Protein AF-A0A961AMQ2-F1 (afdb_monomer)

Secondary structure (DSSP, 8-state):
--THHHHHHHHHHHHHHHSGGGSTTHHHHHHHHHHHHHHTT-----S--H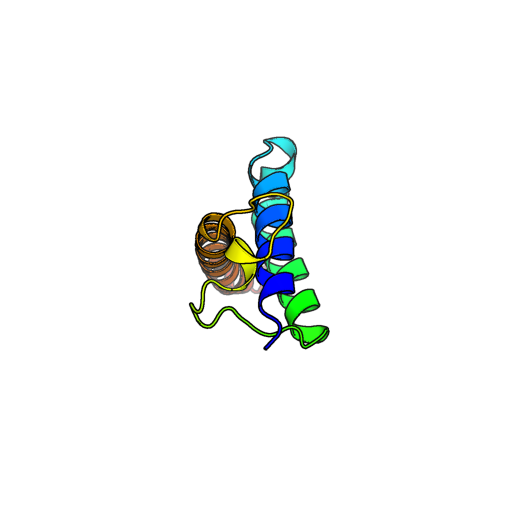HHHT-TT---THHHHHHHHHHHHHHHHHHHHHHHHTT--

pLDDT: mean 85.67, std 14.18, range [43.88, 95.25]

Foldseek 3Di:
DQALLLLVLLVVLVVQCVDPVSVVCSLVSLVVSVVVCVVVVSDHDPPPCVNQVPDPVNRDCVSSVVSVVSNVVSVVCVVVVVVVVVPPD

Mean predicted aligned error: 6.28 Å

Radius of gyration: 14.61 Å; Cα contacts (8 Å, |Δi|>4): 74; chains: 1; bounding box: 39×25×38 Å

Structure (mmCIF, N/CA/C/O backbone):
data_AF-A0A961AMQ2-F1
#
_entry.id   AF-A0A961AMQ2-F1
#
loop_
_atom_site.group_PDB
_atom_site.id
_atom_site.type_symbol
_atom_site.label_atom_id
_atom_site.label_alt_id
_atom_site.label_comp_id
_atom_site.label_asym_id
_atom_site.label_entity_id
_atom_site.label_seq_id
_atom_site.pdbx_PDB_ins_code
_atom_site.Cartn_x
_atom_site.Cartn_y
_atom_site.Cartn_z
_atom_site.occupancy
_atom_site.B_iso_or_equiv
_atom_site.auth_seq_id
_atom_site.auth_comp_id
_atom_site.auth_asym_id
_atom_site.auth_atom_id
_atom_site.pdbx_PDB_model_num
ATOM 1 N N . LYS A 1 1 ? 3.219 -11.017 -14.856 1.00 51.25 1 LYS A N 1
ATOM 2 C CA . LYS A 1 1 ? 2.622 -11.170 -13.501 1.00 51.25 1 LYS A CA 1
ATOM 3 C C . LYS A 1 1 ? 2.335 -9.765 -12.979 1.00 51.25 1 LYS A C 1
ATOM 5 O O . LYS A 1 1 ? 3.251 -8.961 -12.931 1.00 51.25 1 LYS A O 1
ATOM 10 N N . ASN A 1 2 ? 1.075 -9.433 -12.702 1.00 58.12 2 ASN A N 1
ATOM 11 C CA . ASN A 1 2 ? 0.572 -8.050 -12.692 1.00 58.12 2 ASN A CA 1
ATOM 12 C C . ASN A 1 2 ? 0.755 -7.327 -11.342 1.00 58.12 2 ASN A C 1
ATOM 14 O O . ASN A 1 2 ? -0.212 -6.952 -10.695 1.00 58.12 2 ASN A O 1
ATOM 18 N N . ALA A 1 3 ? 1.999 -7.087 -10.916 1.00 63.72 3 ALA A N 1
ATOM 19 C CA . ALA A 1 3 ? 2.281 -6.392 -9.649 1.00 63.72 3 ALA A CA 1
ATOM 20 C C . ALA A 1 3 ? 2.161 -4.849 -9.721 1.00 63.72 3 ALA A C 1
ATOM 22 O O . ALA A 1 3 ? 2.246 -4.169 -8.695 1.00 63.72 3 ALA A O 1
ATOM 23 N N . SER A 1 4 ? 1.954 -4.272 -10.910 1.00 74.69 4 SER A N 1
ATOM 24 C CA . SER A 1 4 ? 1.787 -2.820 -11.099 1.00 74.69 4 SER A CA 1
ATOM 25 C C . SER A 1 4 ? 0.518 -2.276 -10.432 1.00 74.69 4 SER A C 1
ATOM 27 O O . SER A 1 4 ? 0.536 -1.168 -9.894 1.00 74.69 4 SER A O 1
ATOM 29 N N . ALA A 1 5 ? -0.555 -3.070 -10.392 1.00 86.50 5 ALA A N 1
ATOM 30 C CA . ALA A 1 5 ? -1.812 -2.702 -9.746 1.00 86.50 5 ALA A CA 1
ATOM 31 C C . ALA A 1 5 ? -1.667 -2.551 -8.221 1.00 86.50 5 ALA A C 1
ATOM 33 O O . ALA A 1 5 ? -2.191 -1.593 -7.648 1.00 86.50 5 ALA A O 1
ATOM 34 N N . MET A 1 6 ? -0.892 -3.426 -7.566 1.00 90.75 6 MET A N 1
ATOM 35 C CA . MET A 1 6 ? -0.605 -3.301 -6.132 1.00 90.75 6 MET A CA 1
ATOM 36 C C . MET A 1 6 ? 0.233 -2.053 -5.835 1.00 90.75 6 MET A C 1
ATOM 38 O O . MET A 1 6 ? -0.058 -1.342 -4.873 1.00 90.75 6 MET A O 1
ATOM 42 N N . LEU A 1 7 ? 1.228 -1.735 -6.673 1.00 92.00 7 LEU A N 1
ATOM 43 C CA . LEU A 1 7 ? 2.018 -0.510 -6.517 1.00 92.00 7 LEU A CA 1
ATOM 44 C C . LEU A 1 7 ? 1.124 0.736 -6.601 1.00 92.00 7 LEU A C 1
ATOM 46 O O . LEU A 1 7 ? 1.155 1.570 -5.695 1.00 92.00 7 LEU A O 1
ATOM 50 N N . PHE A 1 8 ? 0.269 0.824 -7.622 1.00 91.56 8 PHE A N 1
ATOM 51 C CA . PHE A 1 8 ? -0.654 1.948 -7.790 1.00 91.56 8 PHE A CA 1
ATOM 52 C C . PHE A 1 8 ? -1.651 2.068 -6.628 1.00 91.56 8 PHE A C 1
ATOM 54 O O . PHE A 1 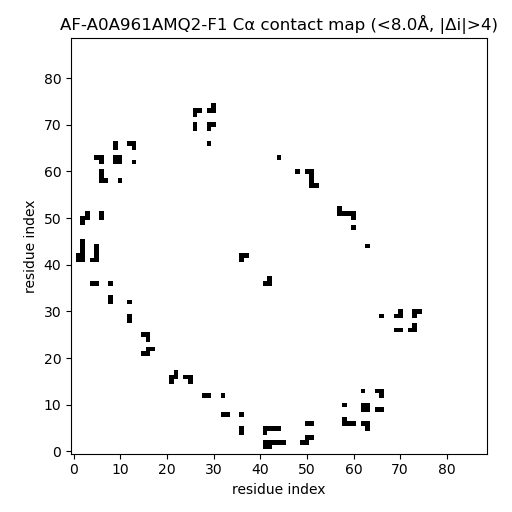8 ? -1.803 3.141 -6.037 1.00 91.56 8 PHE A O 1
ATOM 61 N N . THR A 1 9 ? -2.282 0.957 -6.247 1.00 93.00 9 THR A N 1
ATOM 62 C CA . THR A 1 9 ? -3.243 0.905 -5.136 1.00 93.00 9 THR A CA 1
ATOM 63 C C . THR A 1 9 ? -2.582 1.309 -3.820 1.00 93.00 9 THR A C 1
ATOM 65 O O . THR A 1 9 ? -3.113 2.144 -3.085 1.00 93.00 9 THR A O 1
ATOM 68 N N . SER A 1 10 ? -1.376 0.801 -3.549 1.00 94.31 10 SER A N 1
ATOM 69 C CA . SER A 1 10 ? -0.605 1.139 -2.350 1.00 94.31 10 SER A CA 1
ATOM 70 C C . SER A 1 10 ? -0.227 2.619 -2.286 1.00 94.31 10 SER A C 1
ATOM 72 O O . SER A 1 10 ? -0.350 3.238 -1.227 1.00 94.31 10 SER A O 1
ATOM 74 N N . ALA A 1 11 ? 0.153 3.217 -3.418 1.00 94.94 11 ALA A N 1
ATOM 75 C CA . ALA A 1 11 ? 0.459 4.637 -3.506 1.00 94.94 11 ALA A CA 1
ATOM 76 C C . ALA A 1 11 ? -0.792 5.491 -3.277 1.00 94.94 11 ALA A C 1
ATOM 78 O O . ALA A 1 11 ? -0.739 6.477 -2.539 1.00 94.94 11 ALA A O 1
ATOM 79 N N . LYS A 1 12 ? -1.940 5.084 -3.833 1.00 94.31 12 LYS A N 1
ATOM 80 C CA . LYS A 1 12 ? -3.207 5.798 -3.643 1.00 94.31 12 LYS A CA 1
ATOM 81 C C . LYS A 1 12 ? -3.689 5.747 -2.194 1.00 94.31 12 LYS A C 1
ATOM 83 O O . LYS A 1 12 ? -4.057 6.777 -1.630 1.00 94.31 12 LYS A O 1
ATOM 88 N N . ILE A 1 13 ? -3.650 4.567 -1.579 1.00 95.12 13 ILE A N 1
ATOM 89 C CA . ILE A 1 13 ? -3.981 4.380 -0.162 1.00 95.12 13 ILE A CA 1
ATOM 90 C C . ILE A 1 13 ? -3.022 5.198 0.703 1.00 95.12 13 ILE A C 1
ATOM 92 O O . ILE A 1 13 ? -3.460 5.949 1.571 1.00 95.12 13 ILE A O 1
ATOM 96 N N . GLY A 1 14 ? -1.719 5.111 0.434 1.00 94.31 14 GLY A N 1
ATOM 97 C CA . GLY A 1 14 ? -0.691 5.865 1.141 1.00 94.31 14 GLY A CA 1
ATOM 98 C C . GLY A 1 14 ? -0.901 7.377 1.071 1.00 94.31 14 GLY A C 1
ATOM 99 O O . GLY A 1 14 ? -0.823 8.043 2.106 1.00 94.31 14 GLY A O 1
ATOM 100 N N . GLN A 1 15 ? -1.239 7.902 -0.110 1.00 92.88 15 GLN A N 1
ATOM 101 C CA . GLN A 1 15 ? -1.587 9.307 -0.320 1.00 92.88 15 GLN A CA 1
ATOM 102 C C . GLN A 1 15 ? -2.754 9.719 0.584 1.00 92.88 15 GLN A C 1
ATOM 104 O O . GLN A 1 15 ? -2.629 10.660 1.362 1.00 92.88 15 GLN A O 1
ATOM 109 N N . LEU A 1 16 ? -3.882 9.008 0.503 1.00 93.81 16 LEU A N 1
ATOM 110 C CA . LEU A 1 16 ? -5.104 9.393 1.211 1.00 93.81 16 LEU A CA 1
ATOM 111 C C . LEU A 1 16 ? -5.009 9.175 2.728 1.00 93.81 16 LEU A C 1
ATOM 113 O O . LEU A 1 16 ? -5.607 9.926 3.493 1.00 93.81 16 LEU A O 1
ATOM 117 N N . ASN A 1 17 ? -4.266 8.163 3.173 1.00 93.81 17 ASN A N 1
ATOM 118 C CA . ASN A 1 17 ? -4.119 7.821 4.590 1.00 93.81 17 ASN A CA 1
ATOM 119 C C . ASN A 1 17 ? -3.130 8.725 5.337 1.00 93.81 17 ASN A C 1
ATOM 121 O O . ASN A 1 17 ? -3.106 8.709 6.565 1.00 93.81 17 ASN A O 1
ATOM 125 N N . THR A 1 18 ? -2.284 9.463 4.617 1.00 91.44 18 THR A N 1
ATOM 126 C CA . THR A 1 18 ? -1.332 10.413 5.221 1.00 91.44 18 THR A CA 1
ATOM 127 C C . THR A 1 18 ? -1.999 11.753 5.537 1.00 91.44 18 THR A C 1
ATOM 129 O O . THR A 1 18 ? -1.508 12.516 6.363 1.00 91.44 18 THR A O 1
ATOM 132 N N . LEU A 1 19 ? -3.138 12.034 4.905 1.00 92.31 19 LEU A N 1
ATOM 133 C CA . LEU A 1 19 ? -3.892 13.256 5.129 1.00 92.31 19 LEU A CA 1
ATOM 134 C C . LEU A 1 19 ? -4.675 13.178 6.454 1.00 92.31 19 LEU A C 1
ATOM 136 O O . LEU A 1 19 ? -5.280 12.138 6.730 1.00 92.31 19 LEU A O 1
ATOM 140 N N . PRO A 1 20 ? -4.741 14.262 7.250 1.00 90.38 20 PRO A N 1
ATOM 141 C CA . PRO A 1 20 ? -5.455 14.264 8.530 1.00 90.38 20 PRO A CA 1
ATOM 142 C C . PRO A 1 20 ? -6.947 13.939 8.370 1.00 90.38 20 PRO A C 1
ATOM 144 O O . PRO A 1 20 ? -7.496 13.163 9.148 1.00 90.38 20 PRO A O 1
ATOM 147 N N . GLN A 1 21 ? -7.585 14.426 7.301 1.00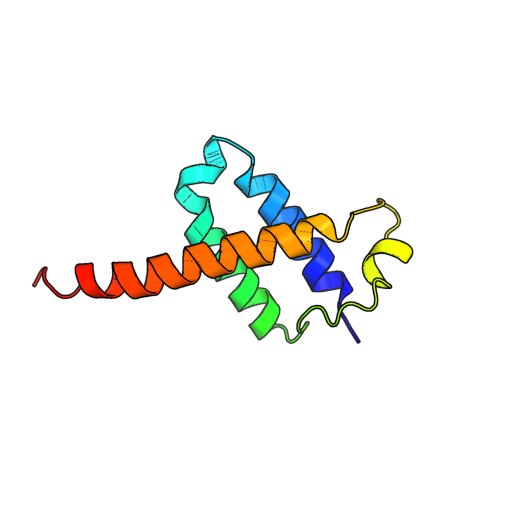 88.75 21 GLN A N 1
ATOM 148 C CA . GLN A 1 21 ? -8.971 14.091 6.957 1.00 88.75 21 GLN A CA 1
ATOM 149 C C . GLN A 1 21 ? -9.176 12.608 6.612 1.00 88.75 21 GLN A C 1
ATOM 151 O O . GLN A 1 21 ? -10.285 12.094 6.702 1.00 88.75 21 GLN A O 1
ATOM 156 N N . GLY A 1 22 ? -8.114 11.910 6.202 1.00 85.88 22 GLY A N 1
ATOM 157 C CA . GLY A 1 22 ? -8.159 10.502 5.831 1.00 85.88 22 GLY A CA 1
ATOM 158 C C . GLY A 1 22 ? -7.926 9.543 6.994 1.00 85.88 22 GLY A C 1
ATOM 159 O O . GLY A 1 22 ? -8.108 8.341 6.804 1.00 85.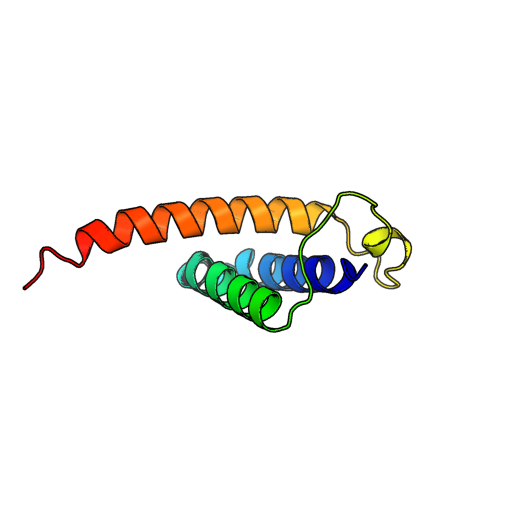88 22 GLY A O 1
ATOM 160 N N . ALA A 1 23 ? -7.543 10.044 8.173 1.00 86.38 23 ALA A N 1
ATOM 161 C CA . ALA A 1 23 ? -7.250 9.220 9.341 1.00 86.38 23 ALA A CA 1
ATOM 162 C C . ALA A 1 23 ? -8.460 8.409 9.856 1.00 86.38 23 ALA A C 1
ATOM 164 O O . ALA A 1 23 ? -8.271 7.221 10.118 1.00 86.38 23 ALA A O 1
ATOM 165 N N . PRO A 1 24 ? -9.693 8.959 9.944 1.00 89.81 24 PRO A N 1
ATOM 166 C CA . PRO A 1 24 ? -10.848 8.204 10.444 1.00 89.81 24 PRO A CA 1
ATOM 167 C C . PRO A 1 24 ? -11.237 7.020 9.551 1.00 89.81 24 PRO A C 1
ATOM 169 O O . PRO A 1 24 ? -11.684 5.984 10.032 1.00 89.81 24 PRO A O 1
ATOM 172 N N . GLU A 1 25 ? -11.048 7.156 8.239 1.00 91.62 25 GLU A N 1
ATOM 173 C CA . GLU A 1 25 ? -11.419 6.132 7.257 1.00 91.62 25 GLU A CA 1
ATOM 174 C C . GLU A 1 25 ? -10.270 5.193 6.892 1.00 91.62 25 GLU A C 1
ATOM 176 O O . GLU A 1 25 ? -10.454 4.291 6.075 1.00 91.62 25 GLU A O 1
ATOM 181 N N . LYS A 1 26 ? -9.080 5.409 7.459 1.00 93.31 26 LYS A N 1
ATOM 182 C CA . LYS A 1 26 ? -7.838 4.744 7.061 1.00 93.31 26 LYS A CA 1
ATOM 183 C C . LYS A 1 26 ? -7.991 3.225 6.970 1.00 93.31 26 LYS A C 1
ATOM 185 O O . LYS A 1 26 ? -7.664 2.631 5.939 1.00 93.31 26 LYS A O 1
ATOM 190 N N . ASP A 1 27 ? -8.494 2.610 8.034 1.00 93.25 27 ASP A N 1
ATOM 191 C CA . ASP A 1 27 ? -8.583 1.154 8.153 1.00 93.25 27 ASP A CA 1
ATOM 192 C C . ASP A 1 27 ? -9.640 0.595 7.192 1.00 93.25 27 ASP A C 1
ATOM 194 O O . ASP A 1 27 ? -9.344 -0.284 6.381 1.00 93.25 27 ASP A O 1
ATOM 198 N N . ARG A 1 28 ? -10.841 1.190 7.189 1.00 93.88 28 ARG A N 1
ATOM 199 C CA . ARG A 1 28 ? -11.935 0.823 6.276 1.00 93.88 28 ARG A CA 1
ATOM 200 C C . ARG A 1 28 ? -11.514 0.936 4.811 1.00 93.88 28 ARG A C 1
ATOM 202 O O . ARG A 1 28 ? -11.780 0.028 4.028 1.00 93.88 28 ARG A O 1
ATOM 209 N N . ARG A 1 29 ? -10.862 2.038 4.433 1.00 95.06 29 ARG A N 1
ATOM 210 C CA . ARG A 1 29 ? -10.392 2.292 3.065 1.00 95.06 29 ARG A CA 1
ATOM 211 C C . ARG A 1 29 ? -9.352 1.269 2.642 1.00 95.06 29 ARG A C 1
ATOM 213 O O . ARG A 1 29 ? -9.444 0.735 1.542 1.00 95.06 29 ARG A O 1
ATOM 220 N N . THR A 1 30 ? -8.387 0.997 3.516 1.00 95.25 30 THR A N 1
ATOM 221 C CA . THR A 1 30 ? -7.314 0.039 3.238 1.00 95.25 30 THR A CA 1
ATOM 222 C C . THR A 1 30 ? -7.888 -1.355 2.993 1.00 95.25 30 THR A C 1
ATOM 224 O O . THR A 1 30 ? -7.574 -1.968 1.978 1.00 95.25 30 THR A O 1
ATOM 227 N N . LEU A 1 31 ? -8.791 -1.819 3.862 1.00 94.69 31 LEU A N 1
ATOM 228 C CA . LEU A 1 31 ? -9.458 -3.114 3.706 1.00 94.69 31 LEU A CA 1
ATOM 229 C C . LEU A 1 31 ? -10.315 -3.169 2.436 1.00 94.69 31 LEU A C 1
ATOM 231 O O . LEU A 1 31 ? -10.212 -4.125 1.673 1.00 94.69 31 LEU A O 1
ATOM 235 N N . ALA A 1 32 ? -11.131 -2.143 2.180 1.00 95.19 32 ALA A N 1
ATOM 236 C CA . ALA A 1 32 ? -12.020 -2.106 1.020 1.00 95.19 32 ALA A CA 1
ATOM 237 C C . ALA A 1 32 ? -11.252 -2.112 -0.310 1.00 95.19 32 ALA A C 1
ATOM 239 O O . ALA A 1 32 ? -11.596 -2.866 -1.215 1.00 95.19 32 ALA A O 1
ATOM 240 N N . MET A 1 33 ? -10.195 -1.305 -0.423 1.00 94.50 33 MET A N 1
ATOM 241 C CA . MET A 1 33 ? -9.407 -1.220 -1.654 1.00 94.50 33 MET A CA 1
ATOM 242 C C . MET A 1 33 ? -8.578 -2.482 -1.908 1.00 94.50 33 MET A C 1
ATOM 244 O O . MET A 1 33 ? -8.466 -2.894 -3.058 1.00 94.50 33 MET A O 1
ATOM 248 N N . VAL A 1 34 ? -8.034 -3.120 -0.864 1.00 93.31 34 VAL A N 1
ATOM 249 C CA . VAL A 1 34 ? -7.331 -4.406 -1.017 1.00 93.31 34 VAL A CA 1
ATOM 250 C C . VAL A 1 34 ? -8.305 -5.503 -1.446 1.00 93.31 34 VAL A C 1
ATOM 252 O O . VAL A 1 34 ? -8.039 -6.184 -2.428 1.00 93.31 34 VAL A O 1
ATOM 25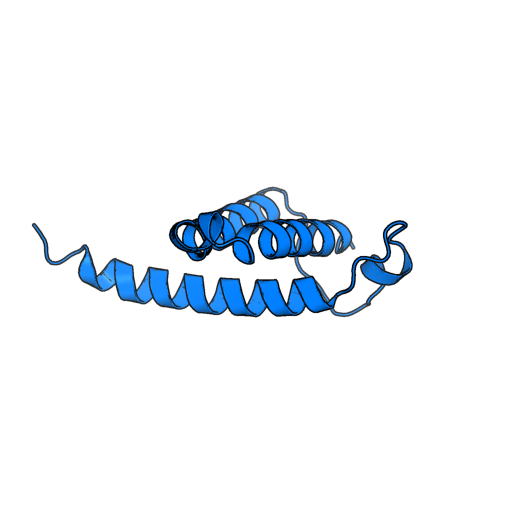5 N N . ARG A 1 35 ? -9.477 -5.607 -0.804 1.00 93.44 35 ARG A N 1
ATOM 256 C CA . ARG A 1 35 ? -10.520 -6.573 -1.198 1.00 93.44 35 ARG A CA 1
ATOM 257 C C . ARG A 1 35 ? -10.962 -6.397 -2.646 1.00 93.44 35 ARG A C 1
ATOM 259 O O . ARG A 1 35 ? -11.132 -7.387 -3.346 1.00 93.44 35 ARG A O 1
ATOM 266 N N . GLN A 1 36 ? -11.136 -5.153 -3.091 1.00 93.69 36 GLN A N 1
ATOM 267 C CA . GLN A 1 36 ? -11.494 -4.867 -4.478 1.00 93.69 36 GLN A CA 1
ATOM 268 C C . GLN A 1 36 ? -10.370 -5.268 -5.444 1.00 93.69 36 GLN A C 1
ATOM 270 O O . GLN A 1 36 ? -10.629 -5.925 -6.445 1.00 93.69 36 GLN A O 1
ATOM 275 N N . MET A 1 37 ? -9.119 -4.926 -5.123 1.00 91.94 37 MET A N 1
ATOM 276 C CA . MET A 1 37 ? -7.949 -5.311 -5.920 1.00 91.94 37 MET A CA 1
ATOM 277 C C . MET A 1 37 ? -7.812 -6.837 -6.044 1.00 91.94 37 MET A C 1
ATOM 279 O O . MET A 1 37 ? -7.490 -7.341 -7.122 1.00 91.94 37 MET A O 1
ATOM 283 N N . ASP A 1 38 ? -8.079 -7.566 -4.960 1.00 90.44 38 ASP A N 1
ATOM 284 C CA . ASP A 1 38 ? -8.076 -9.028 -4.947 1.00 90.44 38 ASP A CA 1
ATOM 285 C C . ASP A 1 38 ? -9.244 -9.603 -5.766 1.00 90.44 38 ASP A C 1
ATOM 287 O O . ASP A 1 38 ? -9.044 -10.545 -6.532 1.00 90.44 38 ASP A O 1
ATOM 291 N N . ALA A 1 39 ? -10.441 -9.012 -5.669 1.00 91.75 39 ALA A N 1
ATOM 292 C CA . ALA A 1 39 ? -11.615 -9.411 -6.451 1.00 91.75 39 ALA A CA 1
ATOM 293 C C . ALA A 1 39 ? -11.418 -9.215 -7.964 1.00 91.75 39 ALA A C 1
ATOM 295 O O . ALA A 1 39 ? -11.906 -10.014 -8.760 1.00 91.75 39 ALA A O 1
ATOM 296 N N . GLU A 1 40 ? -10.667 -8.187 -8.365 1.00 90.38 40 GLU A N 1
ATOM 297 C CA . GLU A 1 40 ? -10.288 -7.944 -9.764 1.00 90.38 40 GLU A CA 1
ATOM 298 C C . GLU A 1 40 ? -9.148 -8.861 -10.249 1.00 90.38 40 GLU A C 1
ATOM 300 O O . GLU A 1 40 ? -8.777 -8.835 -11.423 1.00 90.38 40 GLU A O 1
ATOM 305 N N . GLY A 1 41 ? -8.597 -9.712 -9.375 1.00 86.50 41 GLY A N 1
ATOM 306 C CA . GLY A 1 41 ? -7.615 -10.729 -9.747 1.00 86.50 41 GLY A CA 1
ATOM 307 C C . GLY A 1 41 ? -6.225 -10.173 -10.062 1.00 86.50 41 GLY A C 1
ATOM 308 O O . GLY A 1 41 ? -5.415 -10.856 -10.693 1.00 86.50 41 GLY A O 1
ATOM 309 N N . PHE A 1 42 ? -5.911 -8.951 -9.623 1.00 82.44 42 PHE A N 1
ATOM 310 C CA . PHE A 1 42 ? -4.600 -8.344 -9.868 1.00 82.44 42 PHE A CA 1
ATOM 311 C C . PHE A 1 42 ? -3.454 -9.064 -9.145 1.00 82.44 42 PHE A C 1
ATOM 313 O O . PHE A 1 42 ? -2.318 -9.059 -9.626 1.00 82.44 42 PHE A O 1
ATOM 320 N N . GLY A 1 43 ? -3.756 -9.733 -8.031 1.00 80.25 43 GLY A N 1
ATOM 321 C CA . GLY A 1 43 ? -2.787 -10.473 -7.231 1.00 80.25 43 GLY A CA 1
ATOM 322 C C . GLY A 1 43 ? -1.854 -9.577 -6.407 1.00 80.25 43 GLY A C 1
ATOM 323 O O . GLY A 1 43 ? -1.992 -8.356 -6.351 1.00 80.25 43 GLY A O 1
ATOM 324 N N . GLY A 1 44 ? -0.895 -10.215 -5.731 1.00 84.25 44 GLY A N 1
ATOM 325 C CA . GLY A 1 44 ? 0.020 -9.563 -4.792 1.00 84.25 44 GLY A CA 1
ATOM 326 C C . GLY A 1 44 ? 1.450 -9.370 -5.304 1.00 84.25 44 GLY A C 1
ATOM 327 O O . GLY A 1 44 ? 1.872 -9.941 -6.311 1.00 84.25 44 GLY A O 1
ATOM 328 N N . CYS A 1 45 ? 2.226 -8.575 -4.565 1.00 87.94 45 CYS A N 1
ATOM 329 C CA . CYS A 1 45 ? 3.651 -8.371 -4.808 1.00 87.94 45 CYS A CA 1
ATOM 330 C C . CYS A 1 45 ? 4.449 -9.651 -4.514 1.00 87.94 45 CYS A C 1
ATOM 332 O O . CYS A 1 45 ? 4.333 -10.232 -3.438 1.00 87.94 45 CYS A O 1
ATOM 334 N N . THR A 1 46 ? 5.315 -10.047 -5.450 1.00 87.38 46 THR A N 1
ATOM 335 C CA . THR A 1 46 ? 6.263 -11.166 -5.296 1.00 87.38 46 THR A CA 1
ATOM 336 C C . THR A 1 46 ? 7.721 -10.700 -5.197 1.00 87.38 46 THR A C 1
ATOM 338 O O . THR A 1 46 ? 8.626 -11.480 -5.471 1.00 87.38 46 THR A O 1
ATOM 341 N N . ASN A 1 47 ? 7.955 -9.427 -4.857 1.00 87.38 47 ASN A N 1
ATOM 342 C CA . ASN A 1 47 ? 9.278 -8.817 -4.648 1.00 87.38 47 ASN A CA 1
ATOM 343 C C . ASN A 1 47 ? 10.238 -8.877 -5.854 1.00 87.38 47 ASN A C 1
ATOM 345 O O . ASN A 1 47 ? 11.440 -9.038 -5.679 1.00 87.38 47 ASN A O 1
ATOM 349 N N . GLN A 1 48 ? 9.714 -8.733 -7.075 1.00 88.56 48 GLN A N 1
ATOM 350 C CA . GLN A 1 48 ? 10.530 -8.661 -8.301 1.00 88.56 48 GLN A CA 1
ATOM 351 C C . GLN A 1 48 ? 10.952 -7.228 -8.667 1.00 88.56 48 GLN A C 1
ATOM 353 O O . GLN A 1 48 ? 11.810 -7.038 -9.515 1.00 88.56 48 GLN A O 1
ATOM 358 N N . TYR A 1 49 ? 10.336 -6.211 -8.053 1.00 87.94 49 TYR A N 1
ATOM 359 C CA . TYR A 1 49 ? 10.636 -4.782 -8.255 1.00 87.94 49 TYR A CA 1
ATOM 360 C C . TYR A 1 49 ? 10.460 -4.237 -9.693 1.00 87.94 49 TYR A C 1
ATOM 362 O O . TYR A 1 49 ? 10.681 -3.054 -9.936 1.00 87.94 49 TYR A O 1
ATOM 370 N N . GLU A 1 50 ? 9.942 -5.042 -10.627 1.00 88.00 50 GLU A N 1
ATOM 371 C CA . GLU A 1 50 ? 9.632 -4.633 -12.009 1.00 88.00 50 GLU A CA 1
ATOM 372 C C . GLU A 1 50 ? 8.651 -3.449 -12.083 1.00 88.00 50 GLU A C 1
ATOM 374 O O . GLU A 1 50 ? 8.754 -2.600 -12.966 1.00 88.00 50 GLU A O 1
ATOM 379 N N . CYS A 1 51 ? 7.696 -3.366 -11.149 1.00 89.19 51 CYS A N 1
ATOM 380 C CA . CYS A 1 51 ? 6.676 -2.318 -11.149 1.00 89.19 51 CYS A CA 1
ATOM 381 C C . CYS A 1 51 ? 7.221 -0.923 -10.809 1.00 89.19 51 CYS A C 1
ATOM 383 O O . CYS A 1 51 ? 6.697 0.058 -11.329 1.00 89.19 51 CYS A O 1
ATOM 385 N N . GLU A 1 52 ? 8.256 -0.827 -9.971 1.00 90.19 52 GLU A N 1
ATOM 386 C CA . GLU A 1 52 ? 8.935 0.439 -9.655 1.00 90.19 52 GLU A CA 1
ATOM 387 C C . GLU A 1 52 ? 9.823 0.868 -10.825 1.00 90.19 52 GLU A C 1
ATOM 389 O O . GLU A 1 52 ? 9.734 2.014 -11.260 1.00 90.19 52 GLU A O 1
ATOM 394 N N . ALA A 1 53 ? 10.579 -0.071 -11.406 1.00 88.94 53 ALA A N 1
ATOM 395 C CA . ALA A 1 53 ? 11.451 0.192 -12.552 1.00 88.94 53 ALA A CA 1
ATOM 396 C C . ALA A 1 53 ? 10.684 0.653 -13.806 1.00 88.94 53 ALA A C 1
ATOM 398 O O . ALA A 1 53 ? 11.170 1.494 -14.558 1.00 88.94 53 ALA A O 1
ATOM 399 N N . ALA A 1 54 ? 9.480 0.123 -14.032 1.00 89.62 54 ALA A N 1
ATOM 400 C CA . ALA A 1 54 ? 8.647 0.490 -15.176 1.00 89.62 54 ALA A CA 1
ATOM 401 C C . ALA A 1 54 ? 7.794 1.754 -14.949 1.00 89.62 54 ALA A C 1
ATOM 403 O O . ALA A 1 54 ? 7.140 2.223 -15.882 1.00 89.62 54 ALA A O 1
ATOM 404 N N . CYS A 1 55 ? 7.727 2.291 -13.724 1.00 88.56 55 CYS A N 1
ATOM 405 C CA . CYS A 1 55 ? 6.806 3.378 -13.407 1.00 88.56 55 CYS A CA 1
ATOM 406 C C . CYS A 1 55 ? 7.315 4.726 -13.954 1.00 88.56 55 CYS A C 1
ATOM 408 O O . CYS A 1 55 ? 8.297 5.255 -13.437 1.00 88.56 55 CYS A O 1
ATOM 410 N N . PRO A 1 56 ? 6.601 5.391 -14.885 1.00 90.50 56 PRO A N 1
ATOM 411 C CA . PRO A 1 56 ? 7.024 6.689 -15.431 1.00 90.50 56 PRO A CA 1
ATOM 412 C C . PRO A 1 56 ? 6.918 7.843 -14.421 1.00 90.50 56 PRO A C 1
ATOM 414 O O . PRO A 1 56 ? 7.274 8.978 -14.727 1.00 90.50 56 PRO A O 1
ATOM 417 N N . LYS A 1 57 ? 6.336 7.583 -13.245 1.00 89.12 57 LYS A N 1
ATOM 418 C CA . LYS A 1 57 ? 6.179 8.536 -12.139 1.00 89.12 57 LYS A CA 1
ATOM 419 C C . LYS A 1 57 ? 7.042 8.175 -10.931 1.00 89.12 57 LYS A C 1
ATOM 421 O O . LYS A 1 57 ? 6.828 8.754 -9.872 1.00 89.12 57 LYS A O 1
ATOM 426 N N . GLU A 1 58 ? 7.961 7.219 -11.092 1.00 89.50 58 GLU A N 1
ATOM 427 C CA . GLU A 1 58 ? 8.966 6.853 -10.083 1.00 89.50 58 GLU A CA 1
ATOM 428 C C . GLU A 1 58 ? 8.347 6.531 -8.711 1.00 89.50 58 GLU A C 1
ATOM 430 O O . GLU A 1 58 ? 8.846 6.896 -7.645 1.00 89.50 58 GLU A O 1
ATOM 435 N N . VAL A 1 59 ? 7.196 5.854 -8.728 1.00 91.19 59 VAL A N 1
ATOM 436 C CA . VAL A 1 59 ? 6.514 5.450 -7.499 1.00 91.19 59 VAL A CA 1
ATOM 437 C C . VAL A 1 59 ? 7.298 4.316 -6.854 1.00 91.19 59 VAL A C 1
ATOM 439 O O . VAL A 1 59 ? 7.394 3.222 -7.404 1.00 91.19 59 VAL A O 1
ATOM 442 N N . SER A 1 60 ? 7.803 4.566 -5.649 1.00 91.44 60 SER A N 1
ATOM 443 C CA . SER A 1 60 ? 8.612 3.574 -4.949 1.00 91.44 60 SER A CA 1
ATOM 444 C C . SER A 1 60 ? 7.796 2.435 -4.332 1.00 91.44 60 SER A C 1
ATOM 446 O O . SER A 1 60 ? 6.721 2.651 -3.758 1.00 91.44 60 SER A O 1
ATOM 448 N N . VAL A 1 61 ? 8.370 1.227 -4.319 1.00 91.94 61 VAL A N 1
ATOM 449 C CA . VAL A 1 61 ? 7.838 0.051 -3.599 1.00 91.94 61 VAL A CA 1
ATOM 450 C C . VAL A 1 61 ? 7.660 0.264 -2.094 1.00 91.94 61 VAL A C 1
ATOM 452 O O . VAL A 1 61 ? 6.929 -0.493 -1.452 1.00 91.94 61 VAL A O 1
ATOM 455 N N . ARG A 1 62 ? 8.247 1.316 -1.504 1.00 92.62 62 ARG A N 1
ATOM 456 C CA . ARG A 1 62 ? 8.003 1.698 -0.100 1.00 92.62 62 ARG A CA 1
ATOM 457 C C . ARG A 1 62 ? 6.508 1.831 0.218 1.00 92.62 62 ARG A C 1
ATOM 459 O O . ARG A 1 62 ? 6.096 1.541 1.346 1.00 92.62 62 ARG A O 1
ATOM 466 N N . TRP A 1 63 ? 5.697 2.239 -0.757 1.00 93.75 63 TRP A N 1
ATOM 467 C CA . TRP A 1 63 ? 4.246 2.325 -0.601 1.00 93.75 63 TRP A CA 1
ATOM 46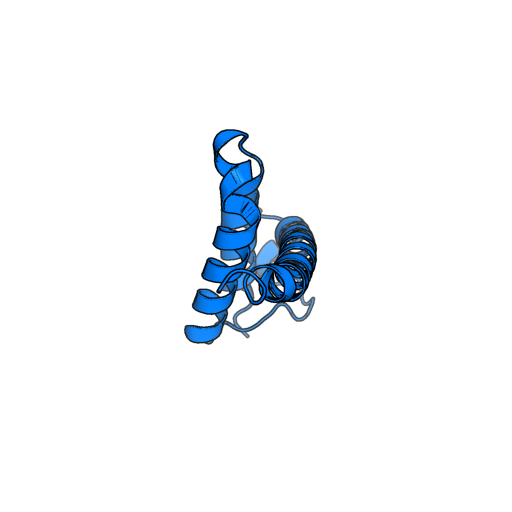8 C C . TRP A 1 63 ? 3.591 0.960 -0.396 1.00 93.75 63 TRP A C 1
ATOM 470 O O . TRP A 1 63 ? 2.701 0.856 0.446 1.00 93.75 63 TRP A O 1
ATOM 480 N N . ILE A 1 64 ? 4.085 -0.095 -1.050 1.00 93.69 64 ILE A N 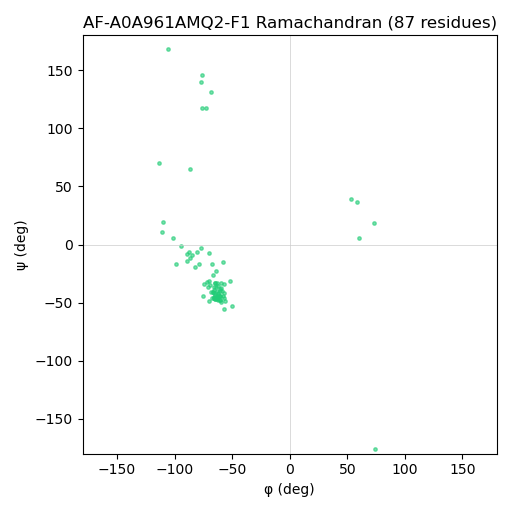1
ATOM 481 C CA . ILE A 1 64 ? 3.6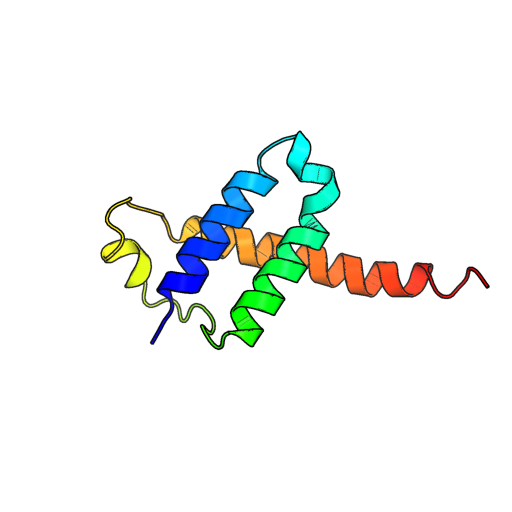11 -1.475 -0.857 1.00 93.69 64 ILE A CA 1
ATOM 482 C C . ILE A 1 64 ? 3.911 -1.931 0.573 1.00 93.69 64 ILE A C 1
ATOM 484 O O . ILE A 1 64 ? 3.033 -2.439 1.267 1.00 93.69 64 ILE A O 1
ATOM 488 N N . THR A 1 65 ? 5.120 -1.668 1.073 1.00 93.31 65 THR A N 1
ATOM 489 C CA . THR A 1 65 ? 5.478 -1.979 2.466 1.00 93.31 65 THR A CA 1
ATOM 490 C C . THR A 1 65 ? 4.584 -1.237 3.459 1.00 93.31 65 THR A C 1
ATOM 492 O O . THR A 1 65 ? 4.165 -1.808 4.470 1.00 93.31 65 THR A O 1
ATOM 495 N N . LYS A 1 66 ? 4.259 0.033 3.183 1.00 94.50 66 LYS A N 1
ATOM 496 C CA . LYS A 1 66 ? 3.325 0.809 4.006 1.00 94.50 66 LYS A CA 1
ATOM 497 C C . LYS A 1 66 ? 1.913 0.217 3.960 1.00 94.50 66 LYS A C 1
ATOM 499 O O . LYS A 1 66 ? 1.306 0.063 5.017 1.00 94.50 66 LYS A O 1
ATOM 504 N N . LEU A 1 67 ? 1.422 -0.131 2.771 1.00 94.88 67 LEU A N 1
ATOM 505 C CA . LEU A 1 67 ? 0.121 -0.768 2.578 1.00 94.88 67 LEU A CA 1
ATOM 506 C C . LEU A 1 67 ? 0.020 -2.062 3.383 1.00 94.88 67 LEU A C 1
ATOM 508 O O . LEU A 1 67 ? -0.938 -2.223 4.125 1.00 94.88 67 LEU A O 1
ATOM 512 N N . ASN A 1 68 ? 1.019 -2.940 3.304 1.00 93.81 68 ASN A N 1
ATOM 513 C CA . ASN A 1 68 ? 1.003 -4.215 4.024 1.00 93.81 68 ASN A CA 1
ATOM 514 C C . ASN A 1 68 ? 0.916 -4.017 5.546 1.00 93.81 68 ASN A C 1
ATOM 516 O O . ASN A 1 68 ? 0.194 -4.744 6.224 1.00 93.81 68 ASN A O 1
ATOM 520 N N . ARG A 1 69 ? 1.605 -3.003 6.088 1.00 94.38 69 ARG A N 1
ATOM 521 C CA . ARG A 1 69 ? 1.517 -2.640 7.515 1.00 94.38 69 ARG A CA 1
ATOM 522 C C . ARG A 1 69 ? 0.146 -2.079 7.883 1.00 94.38 69 ARG A C 1
ATOM 524 O O . ARG A 1 69 ? -0.415 -2.479 8.900 1.00 94.38 69 ARG A O 1
ATOM 531 N N . ASP A 1 70 ? -0.380 -1.162 7.071 1.00 94.56 70 ASP A N 1
ATOM 532 C CA . ASP A 1 70 ? -1.704 -0.572 7.281 1.00 94.56 70 ASP A CA 1
ATOM 533 C C . ASP A 1 70 ? -2.799 -1.651 7.192 1.00 94.56 70 ASP A C 1
ATOM 535 O O . ASP A 1 70 ? -3.684 -1.687 8.040 1.00 94.56 70 ASP A O 1
ATOM 539 N N . TYR A 1 71 ? -2.702 -2.571 6.227 1.00 95.00 71 TYR A N 1
ATOM 540 C CA . TYR A 1 71 ? -3.624 -3.691 6.048 1.00 95.00 71 TYR A CA 1
ATOM 541 C C . TYR A 1 71 ? -3.559 -4.673 7.217 1.00 95.00 71 TYR A C 1
ATOM 543 O O . TYR A 1 71 ? -4.599 -5.017 7.764 1.00 95.00 71 TYR A O 1
ATOM 551 N N . ALA A 1 72 ? -2.363 -5.078 7.658 1.00 94.62 72 ALA A N 1
ATOM 552 C CA . ALA A 1 72 ? -2.219 -5.968 8.809 1.00 94.62 72 ALA A CA 1
ATOM 553 C C . ALA A 1 72 ? -2.809 -5.346 10.085 1.00 94.62 72 ALA A C 1
ATOM 555 O O . ALA A 1 72 ? -3.554 -6.002 10.810 1.00 94.62 72 ALA A O 1
ATOM 556 N N . ALA A 1 73 ? -2.533 -4.062 10.337 1.00 93.38 73 ALA A N 1
ATOM 557 C CA . ALA A 1 73 ? -3.107 -3.349 11.474 1.00 93.38 73 ALA A CA 1
ATOM 558 C C . ALA A 1 73 ? -4.638 -3.240 11.372 1.00 93.38 73 ALA A C 1
ATOM 560 O O . ALA A 1 73 ? -5.329 -3.477 12.362 1.00 93.38 73 ALA A O 1
ATOM 561 N N . ALA A 1 74 ? -5.165 -2.910 10.191 1.00 93.88 74 ALA A N 1
ATOM 562 C CA . ALA A 1 74 ? -6.600 -2.803 9.950 1.00 93.88 74 ALA A CA 1
ATOM 563 C C . ALA A 1 74 ? -7.309 -4.160 10.072 1.00 93.88 74 ALA A C 1
ATOM 565 O O . ALA A 1 74 ? -8.35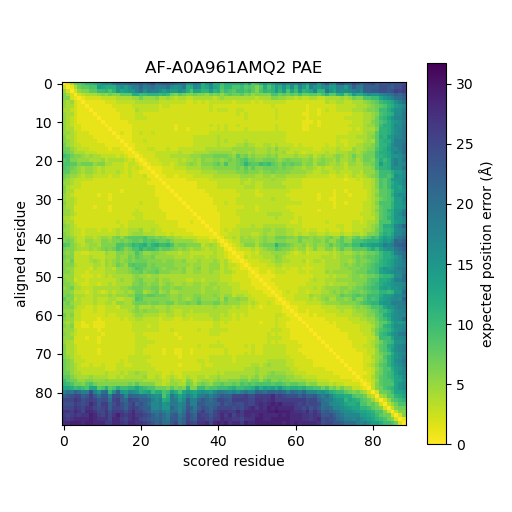9 -4.232 10.697 1.00 93.88 74 ALA A O 1
ATOM 566 N N . ALA A 1 75 ? -6.717 -5.238 9.554 1.00 93.69 75 ALA A N 1
ATOM 567 C CA . ALA A 1 75 ? -7.257 -6.593 9.646 1.00 93.69 75 ALA A CA 1
ATOM 568 C C . ALA A 1 75 ? -7.301 -7.082 11.100 1.00 93.69 75 ALA A C 1
ATOM 570 O O . ALA A 1 75 ? -8.319 -7.602 11.549 1.00 93.69 75 ALA A O 1
ATOM 571 N N . VAL A 1 76 ? -6.237 -6.845 11.878 1.00 93.69 76 VAL A N 1
ATOM 572 C CA . VAL A 1 76 ? -6.240 -7.153 13.317 1.00 93.69 76 VAL A CA 1
ATOM 573 C C . VAL A 1 76 ? -7.320 -6.346 14.041 1.00 93.69 76 VAL A C 1
ATOM 575 O O . VAL A 1 76 ? -8.058 -6.902 14.849 1.00 93.69 76 VAL A O 1
ATOM 578 N N . ARG A 1 77 ? -7.457 -5.047 13.745 1.00 89.81 77 ARG A N 1
ATOM 579 C CA . ARG A 1 77 ? -8.502 -4.194 14.338 1.00 89.81 77 ARG A CA 1
ATOM 580 C C . ARG A 1 77 ? -9.910 -4.623 13.943 1.00 89.81 77 ARG A C 1
ATOM 582 O O . ARG A 1 77 ? -10.799 -4.542 14.781 1.00 89.81 77 ARG A O 1
ATOM 589 N N . GLU A 1 78 ? -10.115 -5.075 12.712 1.00 88.62 78 GLU A N 1
ATOM 590 C CA . GLU A 1 78 ? -11.399 -5.595 12.242 1.00 88.62 78 GLU A CA 1
ATOM 591 C C . GLU A 1 78 ? -11.773 -6.877 12.992 1.00 88.62 78 GLU A C 1
ATOM 593 O O . GLU A 1 78 ? -12.876 -6.963 13.522 1.00 88.62 78 GLU A O 1
ATOM 598 N N . VAL A 1 79 ? -10.840 -7.825 13.137 1.00 86.00 79 VAL A N 1
ATOM 599 C CA . VAL A 1 79 ? -11.066 -9.076 13.882 1.00 86.00 79 VAL A CA 1
ATOM 600 C C . VAL A 1 79 ? -11.306 -8.810 15.372 1.00 86.00 79 VAL A C 1
ATOM 602 O O . VAL A 1 79 ? -12.254 -9.334 15.954 1.00 86.00 79 VAL A O 1
ATOM 605 N N . VAL A 1 80 ? -10.488 -7.962 16.000 1.00 82.38 80 VAL A N 1
ATOM 606 C CA . VAL A 1 80 ? -10.635 -7.609 17.425 1.00 82.38 80 VAL A CA 1
ATOM 607 C C . VAL A 1 80 ? -11.893 -6.760 17.667 1.00 82.38 80 VAL A C 1
ATOM 609 O O . VAL A 1 80 ? -12.553 -6.903 18.695 1.00 82.38 80 VAL A O 1
ATOM 612 N N . GLY A 1 81 ? -12.253 -5.885 16.725 1.00 65.25 81 GLY A N 1
ATOM 613 C CA . GLY A 1 81 ? -13.441 -5.031 16.781 1.00 65.25 81 GLY A CA 1
ATOM 614 C C . GLY A 1 81 ? -14.750 -5.780 16.522 1.00 65.25 81 GLY A C 1
ATOM 615 O O . GLY A 1 81 ? -15.754 -5.468 17.162 1.00 65.25 81 GLY A O 1
ATOM 616 N N . ALA A 1 82 ? -14.736 -6.804 15.664 1.00 55.03 82 ALA A N 1
ATOM 617 C CA . ALA A 1 82 ? -15.876 -7.694 15.434 1.00 55.03 82 ALA A CA 1
ATOM 618 C C . ALA A 1 82 ? -16.304 -8.422 16.722 1.00 55.03 82 ALA A C 1
ATOM 620 O O . ALA A 1 82 ? -17.497 -8.580 16.966 1.00 55.03 82 ALA A O 1
ATOM 621 N N . GLY A 1 83 ? -15.357 -8.741 17.613 1.00 43.88 83 GLY A N 1
ATOM 622 C CA . GLY A 1 83 ? -15.656 -9.289 18.942 1.00 43.88 83 GLY A CA 1
ATOM 623 C C . GLY A 1 83 ? -16.362 -8.315 19.897 1.00 43.88 83 GLY A C 1
ATOM 624 O O . GLY A 1 83 ? -16.945 -8.747 20.885 1.00 43.88 83 GLY A O 1
ATOM 625 N N . ARG A 1 84 ? -16.346 -7.005 19.613 1.00 48.50 84 ARG A N 1
ATOM 626 C CA . ARG A 1 84 ? -16.947 -5.962 20.465 1.00 48.50 84 ARG A CA 1
ATOM 627 C C . ARG A 1 84 ? -18.333 -5.510 19.991 1.00 48.50 84 ARG A C 1
ATOM 629 O O . ARG A 1 84 ? -19.063 -4.913 20.773 1.00 48.50 84 ARG A O 1
ATOM 636 N N . GLN A 1 85 ? -18.705 -5.801 18.743 1.00 48.09 85 GLN A N 1
ATOM 637 C CA . GLN A 1 85 ? -20.040 -5.503 18.197 1.00 48.09 85 GLN A CA 1
ATOM 638 C C . GLN A 1 85 ? -21.069 -6.611 18.479 1.00 48.09 85 GLN A C 1
ATOM 640 O O . GLN A 1 85 ? -22.262 -6.384 18.318 1.00 48.09 85 GLN A O 1
ATOM 645 N N . GLN A 1 86 ? -20.635 -7.790 18.940 1.00 47.47 86 GLN A N 1
ATOM 646 C CA . GLN A 1 86 ? -21.526 -8.920 19.240 1.00 47.47 86 GLN A CA 1
ATOM 647 C C . GLN A 1 86 ? -22.101 -8.913 20.671 1.00 47.47 86 GLN A C 1
ATOM 649 O O . GLN A 1 86 ? -22.958 -9.732 20.976 1.00 47.47 86 GLN A O 1
ATOM 654 N N . THR A 1 87 ? -21.661 -8.000 21.547 1.00 46.03 87 THR A N 1
ATOM 655 C CA . THR A 1 87 ? -22.142 -7.883 22.946 1.00 46.03 87 THR A CA 1
ATOM 656 C C . THR A 1 87 ? -23.151 -6.745 23.150 1.00 46.03 87 THR A C 1
ATOM 658 O O . THR A 1 87 ? -23.540 -6.456 24.276 1.00 46.03 87 THR A O 1
ATOM 661 N N . THR A 1 88 ? -23.576 -6.077 22.077 1.00 45.84 88 THR A N 1
ATOM 662 C CA . THR A 1 88 ? -24.680 -5.106 22.098 1.00 45.84 88 THR A CA 1
ATOM 663 C C . THR A 1 88 ? -25.846 -5.640 21.274 1.00 45.84 88 THR A C 1
ATOM 665 O O . THR A 1 88 ? -26.112 -5.147 20.179 1.00 45.84 88 THR A O 1
ATOM 668 N N . VAL A 1 89 ? -26.497 -6.676 21.804 1.00 45.19 89 VAL A N 1
ATOM 669 C CA . VAL A 1 89 ? -27.916 -6.999 21.594 1.00 45.19 89 VAL A CA 1
ATOM 670 C C . VAL A 1 89 ? -28.494 -7.329 22.961 1.00 45.19 89 VAL A C 1
ATOM 672 O O . VAL A 1 89 ? -27.817 -8.086 23.693 1.00 45.19 89 VAL A O 1
#

Solvent-accessible surface area (backbone atoms only — not comparable to full-atom values): 5091 Å² total; per-residue (Å²): 131,57,37,49,59,43,46,52,51,16,42,53,49,52,57,49,45,70,38,78,88,26,51,88,47,35,45,63,50,44,50,52,53,50,53,50,43,51,74,71,64,44,58,71,80,83,84,75,63,58,51,36,76,68,34,96,79,65,54,60,64,65,29,39,59,50,37,55,53,50,38,53,54,30,51,52,48,50,59,61,45,56,67,63,63,72,75,75,122

Sequence (89 aa):
KNASAMLFTSAKIGQLNTLPQGAPEKDRRTLAMVRQMDAEGFGGCTNQYECEAACPKEVSVRWITKLNRDYAAAAVREVVGAGRQQTTV